Protein AF-A0A6P6TWZ9-F1 (afdb_monomer_lite)

Structure (mmCIF, N/CA/C/O backbone):
data_AF-A0A6P6TWZ9-F1
#
_entry.id   AF-A0A6P6TWZ9-F1
#
loop_
_atom_site.group_PDB
_atom_site.id
_atom_site.type_symbol
_atom_site.label_atom_id
_atom_site.label_alt_id
_atom_site.label_comp_id
_atom_site.label_asym_id
_atom_site.label_entity_id
_atom_site.label_seq_id
_atom_site.pdbx_PDB_ins_code
_atom_site.Cartn_x
_atom_site.Cartn_y
_atom_site.Cartn_z
_atom_site.occupancy
_atom_site.B_iso_or_equiv
_atom_site.auth_seq_id
_atom_site.auth_comp_id
_atom_site.auth_asym_id
_atom_site.auth_atom_id
_atom_site.pdbx_PDB_model_num
ATOM 1 N N . MET A 1 1 ? 13.568 -14.401 -36.098 1.00 52.53 1 MET A N 1
ATOM 2 C CA . MET A 1 1 ? 14.163 -14.054 -34.783 1.00 52.53 1 MET A CA 1
ATOM 3 C C . MET A 1 1 ? 13.787 -12.659 -34.255 1.00 52.53 1 MET A C 1
ATOM 5 O O . MET A 1 1 ? 13.302 -12.573 -33.136 1.00 52.53 1 MET A O 1
ATOM 9 N N . GLY A 1 2 ? 13.971 -11.563 -35.009 1.00 55.06 2 GLY A N 1
ATOM 10 C CA . GLY A 1 2 ? 13.908 -10.189 -34.458 1.00 55.06 2 GLY A CA 1
ATOM 11 C C . GLY A 1 2 ? 12.549 -9.689 -33.935 1.00 55.06 2 GLY A C 1
ATOM 12 O O . GLY A 1 2 ? 12.506 -8.816 -33.074 1.00 55.06 2 GLY A O 1
ATOM 13 N N . ARG A 1 3 ? 11.431 -10.252 -34.406 1.00 59.88 3 ARG A N 1
ATOM 14 C CA . ARG A 1 3 ? 10.079 -9.831 -33.996 1.00 59.88 3 ARG A CA 1
ATOM 15 C C . ARG A 1 3 ? 9.700 -10.328 -32.594 1.00 59.88 3 ARG A C 1
ATOM 17 O O . ARG A 1 3 ? 9.032 -9.607 -31.870 1.00 59.88 3 ARG A O 1
ATOM 24 N N . SER A 1 4 ? 10.204 -11.497 -32.185 1.00 58.69 4 SER A N 1
ATOM 25 C CA . SER A 1 4 ? 9.992 -12.028 -30.829 1.00 58.69 4 SER A CA 1
ATOM 26 C C . SER A 1 4 ? 10.800 -11.244 -29.790 1.00 58.69 4 SER A C 1
ATOM 28 O O . SER A 1 4 ? 10.265 -10.835 -28.770 1.00 58.69 4 SER A O 1
ATOM 30 N N . ILE A 1 5 ? 12.059 -10.915 -30.099 1.00 67.88 5 ILE A N 1
ATOM 31 C CA . ILE A 1 5 ? 12.943 -10.139 -29.209 1.00 67.88 5 ILE A CA 1
ATOM 32 C C . ILE A 1 5 ? 12.357 -8.747 -28.917 1.00 67.88 5 ILE A C 1
ATOM 34 O O . ILE A 1 5 ? 12.409 -8.280 -27.784 1.00 67.88 5 ILE A O 1
ATOM 38 N N . ARG A 1 6 ? 11.729 -8.110 -29.917 1.00 69.00 6 ARG A N 1
ATOM 39 C CA . ARG A 1 6 ? 11.036 -6.823 -29.742 1.00 69.00 6 ARG A CA 1
ATOM 40 C C . ARG A 1 6 ? 9.810 -6.926 -28.832 1.00 69.00 6 ARG A C 1
ATOM 42 O O . ARG A 1 6 ? 9.597 -6.039 -28.015 1.00 69.00 6 ARG A O 1
ATOM 49 N N . VAL A 1 7 ? 9.031 -8.003 -28.944 1.00 75.88 7 VAL A N 1
ATOM 50 C CA . VAL A 1 7 ? 7.858 -8.239 -28.083 1.00 75.88 7 VAL A CA 1
ATOM 51 C C . VAL A 1 7 ? 8.290 -8.514 -26.644 1.00 75.88 7 VAL A C 1
ATOM 53 O O . VAL A 1 7 ? 7.744 -7.919 -25.724 1.00 75.88 7 VAL A O 1
ATOM 56 N N . TRP A 1 8 ? 9.319 -9.335 -26.440 1.00 78.00 8 TRP A N 1
ATOM 57 C CA . TRP A 1 8 ? 9.887 -9.585 -25.114 1.00 78.00 8 TRP A CA 1
ATOM 58 C C . TRP A 1 8 ? 10.480 -8.320 -24.487 1.00 78.00 8 TRP A C 1
ATOM 60 O O . TRP A 1 8 ? 10.241 -8.051 -23.313 1.00 78.00 8 TRP A O 1
ATOM 70 N N . GLY A 1 9 ? 11.176 -7.501 -25.281 1.00 83.56 9 GLY A N 1
ATOM 71 C CA . GLY A 1 9 ? 11.678 -6.200 -24.843 1.00 83.56 9 GLY A CA 1
ATOM 72 C C . GLY A 1 9 ? 10.558 -5.277 -24.362 1.00 83.56 9 GLY A C 1
ATOM 73 O O . GLY A 1 9 ? 10.679 -4.705 -23.280 1.00 83.56 9 GLY A O 1
ATOM 74 N N . LEU A 1 10 ? 9.451 -5.200 -25.112 1.00 81.25 10 LEU A N 1
ATOM 75 C CA . LEU A 1 10 ? 8.257 -4.430 -24.741 1.00 81.25 10 LEU A CA 1
ATOM 76 C C . LEU A 1 10 ? 7.589 -4.963 -23.470 1.00 81.25 10 LEU A C 1
ATOM 78 O O . LEU A 1 10 ? 7.238 -4.180 -22.597 1.00 81.25 10 LEU A O 1
ATOM 82 N N . MET A 1 11 ? 7.461 -6.282 -23.320 1.00 77.94 11 MET A N 1
ATOM 83 C CA . MET A 1 11 ? 6.875 -6.882 -22.115 1.00 77.94 11 MET A CA 1
ATOM 84 C C . MET A 1 11 ? 7.715 -6.591 -20.868 1.00 77.94 11 MET A C 1
ATOM 86 O O . MET A 1 11 ? 7.163 -6.261 -19.822 1.00 77.94 11 MET A O 1
ATOM 90 N N . ILE A 1 12 ? 9.044 -6.643 -20.986 1.00 83.19 12 ILE A N 1
ATOM 91 C CA . ILE A 1 12 ? 9.957 -6.300 -19.890 1.00 83.19 12 ILE A CA 1
ATOM 92 C C . ILE A 1 12 ? 9.865 -4.805 -19.561 1.00 83.19 12 ILE A C 1
ATOM 94 O O . ILE A 1 12 ? 9.801 -4.452 -18.387 1.00 83.19 12 ILE A O 1
ATOM 98 N N . THR A 1 13 ? 9.793 -3.919 -20.560 1.00 80.88 13 THR A N 1
ATOM 99 C CA . THR A 1 13 ? 9.640 -2.474 -20.302 1.00 80.88 13 THR A CA 1
ATOM 100 C C . THR A 1 13 ? 8.294 -2.144 -19.668 1.00 80.88 13 THR A C 1
ATOM 102 O O . THR A 1 13 ? 8.257 -1.369 -18.716 1.00 80.88 13 THR A O 1
ATOM 105 N N . VAL A 1 14 ? 7.204 -2.770 -20.120 1.00 79.75 14 VAL A N 1
ATOM 106 C CA . VAL A 1 14 ? 5.878 -2.624 -19.505 1.00 79.75 14 VAL A CA 1
ATOM 107 C C . VAL A 1 14 ? 5.905 -3.123 -18.058 1.00 79.75 14 VAL A C 1
ATOM 109 O O . VAL A 1 14 ? 5.475 -2.399 -17.165 1.00 79.75 14 VAL A O 1
ATOM 112 N N . TYR A 1 15 ? 6.497 -4.289 -17.792 1.00 76.44 15 TYR A N 1
ATOM 113 C CA . TYR A 1 15 ? 6.616 -4.837 -16.438 1.00 76.44 15 TYR A CA 1
ATOM 114 C C . TYR A 1 15 ? 7.440 -3.938 -15.503 1.00 76.44 15 TYR A C 1
ATOM 116 O O . TYR A 1 15 ? 7.004 -3.621 -14.396 1.00 76.44 15 TYR A O 1
ATOM 124 N N . VAL A 1 16 ? 8.599 -3.456 -15.961 1.00 75.69 16 VAL A N 1
ATOM 125 C CA . VAL A 1 16 ? 9.450 -2.532 -15.193 1.00 75.69 16 VAL A CA 1
ATOM 126 C C . VAL A 1 16 ? 8.742 -1.191 -14.971 1.00 75.69 16 VAL A C 1
ATOM 128 O O . VAL A 1 16 ? 8.789 -0.654 -13.867 1.00 75.69 16 VAL A O 1
ATOM 131 N N . SER A 1 17 ? 8.006 -0.679 -15.962 1.00 64.81 17 SER A N 1
ATOM 132 C CA . SER A 1 17 ? 7.215 0.550 -15.813 1.00 64.81 17 SER A CA 1
ATOM 133 C C . SER A 1 17 ? 6.048 0.392 -14.832 1.00 64.81 17 SER A C 1
ATOM 135 O O . SER A 1 17 ? 5.806 1.295 -14.034 1.00 64.81 17 SER A O 1
ATOM 137 N N . MET A 1 18 ? 5.387 -0.772 -14.800 1.00 61.28 18 MET A N 1
ATOM 138 C CA . MET A 1 18 ? 4.361 -1.082 -13.801 1.00 61.28 18 MET A CA 1
ATOM 139 C C . MET A 1 18 ? 4.950 -1.163 -12.394 1.00 61.28 18 MET A C 1
ATOM 141 O O . MET A 1 18 ? 4.300 -0.706 -11.466 1.00 61.28 18 MET A O 1
ATOM 145 N N . MET A 1 19 ? 6.162 -1.701 -12.221 1.00 55.53 19 MET A N 1
ATOM 146 C CA . MET A 1 19 ? 6.861 -1.751 -10.925 1.00 55.53 19 MET A CA 1
ATOM 147 C C . MET A 1 19 ? 7.330 -0.367 -10.448 1.00 55.53 19 MET A C 1
ATOM 149 O O . MET A 1 19 ? 7.266 -0.057 -9.258 1.00 55.53 19 MET A O 1
ATOM 153 N N . LEU A 1 20 ? 7.748 0.504 -11.368 1.00 53.31 20 LEU A N 1
ATOM 154 C CA . LEU A 1 20 ? 8.132 1.885 -11.057 1.00 53.31 20 LEU A CA 1
ATOM 155 C C . LEU A 1 20 ? 6.913 2.767 -10.747 1.00 53.31 20 LEU A C 1
ATOM 157 O O . LEU A 1 20 ? 6.985 3.614 -9.860 1.00 53.31 20 LEU A O 1
ATOM 161 N N . ALA A 1 21 ? 5.769 2.522 -11.393 1.00 50.16 21 ALA A N 1
ATOM 162 C CA . ALA A 1 21 ? 4.515 3.220 -11.102 1.00 50.16 21 ALA A CA 1
ATO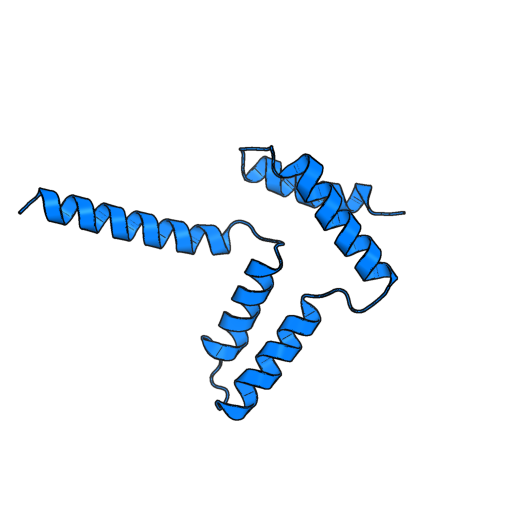M 163 C C . ALA A 1 21 ? 3.992 2.959 -9.675 1.00 50.16 21 ALA A C 1
ATOM 165 O O . ALA A 1 21 ? 3.332 3.825 -9.104 1.00 50.16 21 ALA A O 1
ATOM 166 N N . GLN A 1 22 ? 4.332 1.817 -9.062 1.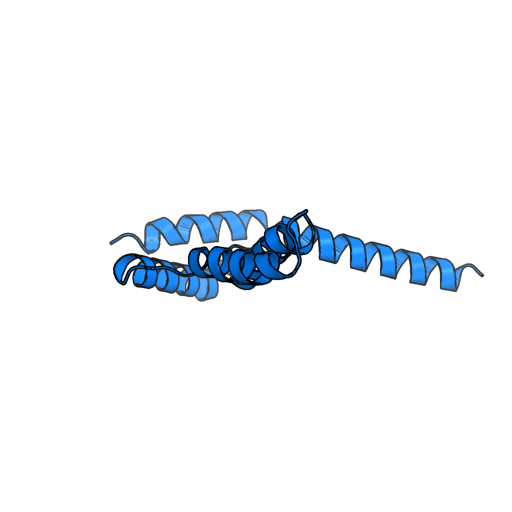00 47.00 22 GLN A N 1
ATOM 167 C CA . GLN A 1 22 ? 3.979 1.519 -7.660 1.00 47.00 22 GLN A CA 1
ATOM 168 C C . GLN A 1 22 ? 4.821 2.323 -6.661 1.00 47.00 22 GLN A C 1
ATOM 170 O O . GLN A 1 22 ? 4.392 2.526 -5.530 1.00 47.00 22 GLN A O 1
ATOM 175 N N . ASN A 1 23 ? 6.002 2.792 -7.079 1.00 44.06 23 ASN A N 1
ATOM 176 C CA . ASN A 1 23 ? 6.893 3.610 -6.255 1.00 44.06 23 ASN A CA 1
ATOM 177 C C . ASN A 1 23 ? 6.659 5.118 -6.432 1.00 44.06 23 ASN A C 1
ATOM 179 O O . ASN A 1 23 ? 7.144 5.896 -5.619 1.00 44.06 23 ASN A O 1
ATOM 183 N N . ALA A 1 24 ? 5.945 5.538 -7.484 1.00 42.94 24 ALA A N 1
ATOM 184 C CA . ALA A 1 24 ? 5.857 6.949 -7.854 1.00 42.94 24 ALA A CA 1
ATOM 185 C C . ALA A 1 24 ? 4.560 7.648 -7.426 1.00 42.94 24 ALA A C 1
ATOM 187 O O . ALA A 1 24 ? 4.581 8.857 -7.252 1.00 42.94 24 ALA A O 1
ATOM 188 N N . THR A 1 25 ? 3.436 6.953 -7.223 1.00 52.03 25 THR A N 1
ATOM 189 C CA . THR A 1 25 ? 2.198 7.628 -6.791 1.00 52.03 25 THR A CA 1
ATOM 190 C C . THR A 1 25 ? 1.239 6.667 -6.100 1.00 52.03 25 THR A C 1
ATOM 192 O O . THR A 1 25 ? 0.643 5.811 -6.755 1.00 52.03 25 THR A O 1
ATOM 195 N N . GLY A 1 26 ? 1.007 6.850 -4.800 1.00 40.62 26 GLY A N 1
ATOM 196 C CA . GLY A 1 26 ? -0.088 6.160 -4.130 1.00 40.62 26 GLY A CA 1
ATOM 197 C C . GLY A 1 26 ? -0.186 6.417 -2.634 1.00 40.62 26 GLY A C 1
ATOM 198 O O . GLY A 1 26 ? 0.141 5.547 -1.845 1.00 40.62 26 GLY A O 1
ATOM 199 N N . GLN A 1 27 ? -0.804 7.525 -2.228 1.00 44.31 27 GLN A N 1
ATOM 200 C CA . GLN A 1 27 ? -1.606 7.544 -0.994 1.00 44.31 27 GLN A CA 1
ATOM 201 C C . GLN A 1 27 ? -2.928 6.773 -1.211 1.00 44.31 27 GLN A C 1
ATOM 203 O O . GLN A 1 27 ? -4.017 7.257 -0.925 1.00 44.31 27 GLN A O 1
ATOM 208 N N . SER A 1 28 ? -2.847 5.585 -1.810 1.00 54.97 28 SER A N 1
ATOM 209 C CA . SER A 1 28 ? -3.972 4.684 -2.037 1.00 54.97 28 SER A CA 1
ATOM 210 C C . SER A 1 28 ? -3.843 3.528 -1.060 1.00 54.97 28 SER A C 1
ATOM 212 O O . SER A 1 28 ? -2.745 3.018 -0.835 1.00 54.97 28 SER A O 1
ATOM 214 N N . THR A 1 29 ? -4.967 3.073 -0.515 1.00 56.94 29 THR A N 1
ATOM 215 C CA . THR A 1 29 ? -5.073 1.874 0.330 1.00 56.94 29 THR A CA 1
ATOM 216 C C . THR A 1 29 ? -4.342 0.675 -0.281 1.00 56.94 29 THR A C 1
ATOM 218 O O . THR A 1 29 ? -3.793 -0.145 0.447 1.00 56.94 29 THR A O 1
ATOM 221 N N . TYR A 1 30 ? -4.259 0.623 -1.615 1.00 56.09 30 TYR A N 1
ATOM 222 C CA . TYR A 1 30 ? -3.541 -0.399 -2.373 1.00 56.09 30 TYR A CA 1
ATOM 223 C C . TYR A 1 30 ? -2.014 -0.322 -2.229 1.00 56.09 30 TYR A C 1
ATOM 225 O O . TYR A 1 30 ? -1.354 -1.346 -2.078 1.00 56.09 30 TYR A O 1
ATOM 233 N N . ALA A 1 31 ? -1.445 0.885 -2.224 1.00 65.19 31 ALA A N 1
ATOM 234 C CA . ALA A 1 31 ? -0.020 1.090 -1.977 1.00 65.19 31 ALA A CA 1
ATOM 235 C C . ALA A 1 31 ? 0.330 0.836 -0.504 1.00 65.19 31 ALA A C 1
ATOM 237 O O . ALA A 1 31 ? 1.401 0.311 -0.214 1.00 65.19 31 ALA A O 1
ATOM 238 N N . CYS A 1 32 ? -0.596 1.115 0.420 1.00 76.19 32 CYS A N 1
ATOM 239 C CA . CYS A 1 32 ? -0.419 0.767 1.829 1.00 76.19 32 CYS A CA 1
ATOM 240 C C . CYS A 1 32 ? -0.441 -0.756 2.048 1.00 76.19 32 CYS A C 1
ATOM 242 O O . CYS A 1 32 ? 0.453 -1.308 2.686 1.00 76.19 32 CYS A O 1
ATOM 244 N N . TRP A 1 33 ? -1.388 -1.456 1.410 1.00 76.06 33 TRP A N 1
ATOM 245 C CA . TRP A 1 33 ? -1.417 -2.922 1.341 1.00 76.06 33 TRP A CA 1
ATOM 246 C C . TRP A 1 33 ? -0.112 -3.496 0.774 1.00 76.06 33 TRP A C 1
ATOM 248 O O . TRP A 1 33 ? 0.491 -4.379 1.388 1.00 76.06 33 TRP A O 1
ATOM 258 N N . GLY A 1 34 ? 0.338 -2.980 -0.374 1.00 76.31 34 GLY A N 1
ATOM 259 C CA . GLY A 1 34 ? 1.575 -3.406 -1.032 1.00 76.31 34 GLY A CA 1
ATOM 260 C C . GLY A 1 34 ? 2.826 -3.132 -0.193 1.00 76.31 34 GLY A C 1
ATOM 261 O O . GLY A 1 34 ? 3.697 -3.993 -0.085 1.00 76.31 34 GLY A O 1
ATOM 262 N N . GLY A 1 35 ? 2.889 -1.978 0.474 1.00 80.62 35 GLY A N 1
ATOM 263 C CA . GLY A 1 35 ? 3.965 -1.621 1.397 1.00 80.62 35 GLY A CA 1
ATOM 264 C C . GLY A 1 35 ? 4.035 -2.567 2.595 1.00 80.62 35 GLY A C 1
ATOM 265 O O . GLY A 1 35 ? 5.090 -3.142 2.863 1.00 80.62 35 GLY A O 1
ATOM 266 N N . CYS A 1 36 ? 2.906 -2.812 3.264 1.00 83.19 36 CYS A N 1
ATOM 267 C CA . CYS A 1 36 ? 2.840 -3.747 4.388 1.00 83.19 36 CYS A CA 1
ATOM 268 C C . CYS A 1 36 ? 3.173 -5.183 3.983 1.00 83.19 36 CYS A C 1
ATOM 270 O O . CYS A 1 36 ? 3.832 -5.905 4.733 1.00 83.19 36 CYS A O 1
ATOM 272 N N . TYR A 1 37 ? 2.773 -5.594 2.780 1.00 81.38 37 TYR A N 1
ATOM 273 C CA . TYR A 1 37 ? 3.148 -6.892 2.235 1.00 81.38 37 TYR A CA 1
ATOM 274 C C . TYR A 1 37 ? 4.662 -6.989 2.015 1.00 81.38 37 TYR A C 1
ATOM 276 O O . TYR A 1 37 ? 5.298 -7.940 2.471 1.00 81.38 37 TYR A O 1
ATOM 284 N N . ASN A 1 38 ? 5.269 -5.977 1.393 1.00 81.81 38 ASN A N 1
ATOM 285 C CA . ASN A 1 38 ? 6.710 -5.949 1.161 1.00 81.81 38 ASN A CA 1
ATOM 286 C C . ASN A 1 38 ? 7.493 -5.990 2.475 1.00 81.81 38 ASN A C 1
ATOM 288 O O . ASN A 1 38 ? 8.422 -6.784 2.602 1.00 81.81 38 ASN A O 1
ATOM 292 N N . VAL A 1 39 ? 7.093 -5.194 3.469 1.00 81.81 39 VAL A N 1
ATOM 293 C CA . VAL A 1 39 ? 7.760 -5.138 4.776 1.00 81.81 39 VAL A CA 1
ATOM 294 C C . VAL A 1 39 ? 7.626 -6.459 5.531 1.00 81.81 39 VAL A C 1
ATOM 296 O O . VAL A 1 39 ? 8.624 -6.972 6.029 1.00 81.81 39 VAL A O 1
ATOM 299 N N . CYS A 1 40 ? 6.422 -7.033 5.610 1.00 80.88 40 CYS A N 1
ATOM 300 C CA . CYS A 1 40 ? 6.163 -8.186 6.474 1.00 80.88 40 CYS A CA 1
ATOM 301 C C . CYS A 1 40 ? 6.400 -9.549 5.813 1.00 80.88 40 CYS A C 1
ATOM 303 O O . CYS A 1 40 ? 6.634 -10.518 6.536 1.00 80.88 40 CYS A O 1
ATOM 305 N N . PHE A 1 41 ? 6.388 -9.642 4.479 1.00 80.56 41 PHE A N 1
ATOM 306 C CA . PHE A 1 41 ? 6.600 -10.901 3.756 1.00 80.56 41 PHE A CA 1
ATOM 307 C C . PHE A 1 41 ? 7.883 -10.940 2.922 1.00 80.56 41 PHE A C 1
ATOM 309 O O . PHE A 1 41 ? 8.590 -11.944 3.001 1.00 80.56 41 PHE A O 1
ATOM 316 N N . LEU A 1 42 ? 8.199 -9.899 2.141 1.00 79.81 42 LEU A N 1
ATOM 317 C CA . LEU A 1 42 ? 9.350 -9.934 1.220 1.00 79.81 42 LEU A CA 1
ATOM 318 C C . LEU A 1 42 ? 10.673 -9.561 1.894 1.00 79.81 42 LEU A C 1
ATOM 320 O O . LEU A 1 42 ? 11.680 -10.231 1.695 1.00 79.81 42 LEU A O 1
ATOM 324 N N . LEU A 1 43 ? 10.666 -8.499 2.696 1.00 79.94 43 LEU A N 1
ATOM 325 C CA . LEU A 1 43 ? 11.850 -7.952 3.369 1.00 79.94 43 LEU A CA 1
ATOM 326 C C . LEU A 1 43 ? 12.053 -8.548 4.769 1.00 79.94 43 LEU A C 1
ATOM 328 O O . LEU A 1 43 ? 13.078 -8.329 5.409 1.00 79.94 43 LEU A O 1
ATOM 332 N N . SER A 1 44 ? 11.069 -9.3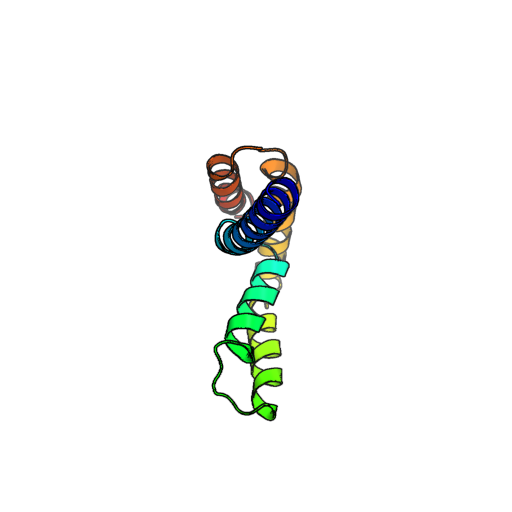02 5.254 1.00 73.00 44 SER A N 1
ATOM 333 C CA . SER A 1 44 ? 11.042 -9.843 6.605 1.00 73.00 44 SER A CA 1
ATOM 334 C C . SER A 1 44 ? 11.783 -11.174 6.704 1.00 73.00 44 SER A C 1
ATOM 336 O O . SER A 1 44 ? 11.369 -12.186 6.132 1.00 73.00 44 SER A O 1
ATOM 338 N N . SER A 1 45 ? 12.822 -11.215 7.535 1.00 77.94 45 SER A N 1
ATOM 339 C CA . SER A 1 45 ? 13.458 -12.449 8.015 1.00 77.94 45 SER A CA 1
ATOM 340 C C . SER A 1 45 ? 12.662 -13.139 9.134 1.00 77.94 45 SER A C 1
ATOM 342 O O . SER A 1 45 ? 13.132 -14.121 9.706 1.00 77.94 45 SER A O 1
ATOM 344 N N . ARG A 1 46 ? 11.450 -12.653 9.453 1.00 78.12 46 ARG A N 1
ATOM 345 C CA . ARG A 1 46 ? 10.617 -13.234 10.510 1.00 78.12 46 ARG A CA 1
ATOM 346 C C . ARG A 1 46 ? 10.110 -14.623 10.121 1.00 78.12 46 ARG A C 1
ATOM 348 O O . ARG A 1 46 ? 9.791 -14.848 8.944 1.00 78.12 46 ARG A O 1
ATOM 355 N N . PRO A 1 47 ? 9.963 -15.529 11.103 1.00 81.19 47 PRO A N 1
ATOM 356 C CA . PRO A 1 47 ? 9.335 -16.823 10.885 1.00 81.19 47 PRO A CA 1
ATOM 357 C C . PRO A 1 47 ? 7.898 -16.649 10.382 1.00 81.19 47 PRO A C 1
ATOM 359 O O . PRO A 1 47 ? 7.221 -15.673 10.703 1.00 81.19 47 PRO A O 1
ATOM 362 N N . ILE A 1 48 ? 7.417 -17.617 9.596 1.00 77.12 48 ILE A N 1
ATOM 363 C CA . ILE A 1 48 ? 6.104 -17.569 8.920 1.00 77.12 48 ILE A CA 1
ATOM 364 C C . ILE A 1 48 ? 4.961 -17.232 9.890 1.00 77.12 48 ILE A C 1
ATOM 366 O O . ILE A 1 48 ? 4.061 -16.473 9.538 1.00 77.12 48 ILE A O 1
ATOM 370 N N . VAL A 1 49 ? 5.037 -17.737 11.123 1.00 81.38 49 VAL A N 1
ATOM 371 C CA . VAL A 1 49 ? 4.029 -17.529 12.174 1.00 81.38 49 VAL A CA 1
ATOM 372 C C . VAL A 1 49 ? 3.913 -16.054 12.591 1.00 81.38 49 VAL A C 1
ATOM 374 O O . VAL A 1 49 ? 2.836 -15.599 12.956 1.00 81.38 49 VAL A O 1
ATOM 377 N N . GLU A 1 50 ? 4.989 -15.275 12.468 1.00 81.69 50 GLU A N 1
ATOM 378 C CA . GLU A 1 50 ? 5.031 -13.853 12.832 1.00 81.69 50 GLU A CA 1
ATOM 379 C C . GLU A 1 50 ? 4.784 -12.902 11.650 1.00 81.69 50 GLU A C 1
ATOM 381 O O . GLU A 1 50 ? 4.542 -11.707 11.845 1.00 81.69 50 GLU A O 1
ATOM 386 N N . ARG A 1 51 ? 4.814 -13.405 10.410 1.00 82.31 51 ARG A N 1
ATOM 387 C CA . ARG A 1 51 ? 4.579 -12.580 9.212 1.00 82.31 51 ARG A CA 1
ATOM 388 C C . ARG A 1 51 ? 3.130 -12.120 9.107 1.00 82.31 51 ARG A C 1
ATOM 390 O O . ARG A 1 51 ? 2.881 -10.955 8.814 1.00 82.31 51 ARG A O 1
ATOM 397 N N . TYR A 1 52 ? 2.188 -13.008 9.414 1.00 81.75 52 TYR A N 1
ATOM 398 C CA . TYR A 1 52 ? 0.761 -12.684 9.445 1.00 81.75 52 TYR A CA 1
ATOM 399 C C . TYR A 1 52 ? 0.414 -11.582 10.459 1.00 81.75 52 TYR A C 1
ATOM 401 O O . TYR A 1 52 ? -0.174 -10.583 10.046 1.00 81.75 52 TYR A O 1
ATOM 409 N N . PRO A 1 53 ? 0.798 -11.671 11.749 1.00 85.75 53 PRO A N 1
ATOM 410 C CA . PRO A 1 53 ? 0.516 -10.597 12.699 1.00 85.75 53 PRO A CA 1
ATOM 411 C C . PRO A 1 53 ? 1.248 -9.291 12.359 1.00 85.75 53 PRO A C 1
ATOM 413 O O . PRO A 1 53 ? 0.664 -8.224 12.522 1.00 85.75 53 PRO A O 1
ATOM 416 N N . CYS A 1 54 ? 2.472 -9.344 11.814 1.00 82.44 54 CYS A N 1
ATOM 417 C CA . CYS A 1 54 ? 3.148 -8.152 11.281 1.00 82.44 54 CYS A CA 1
ATOM 418 C C . CYS A 1 54 ? 2.296 -7.468 10.207 1.00 82.44 54 CYS A C 1
ATOM 420 O O . CYS A 1 54 ? 2.082 -6.257 10.247 1.00 82.44 54 CYS A O 1
ATOM 422 N N . TYR A 1 55 ? 1.789 -8.256 9.263 1.00 82.12 55 TYR A N 1
ATOM 423 C CA . TYR A 1 55 ? 1.038 -7.758 8.125 1.00 82.12 55 TYR A CA 1
ATOM 424 C C . TYR A 1 55 ? -0.275 -7.092 8.538 1.00 82.12 55 TYR A C 1
ATOM 426 O O . TYR A 1 55 ? -0.542 -5.962 8.132 1.00 82.12 55 TYR A O 1
ATOM 434 N N . PHE A 1 56 ? -1.057 -7.752 9.397 1.00 81.19 56 PHE A N 1
ATOM 435 C CA . PHE A 1 56 ? -2.308 -7.193 9.910 1.00 81.19 56 PHE A CA 1
ATOM 436 C C . PHE A 1 56 ? -2.086 -5.950 10.771 1.00 81.19 56 PHE A C 1
ATOM 438 O O . PHE A 1 56 ? -2.857 -5.001 10.666 1.00 81.19 56 PHE A O 1
ATOM 445 N N . ASN A 1 57 ? -1.026 -5.919 11.581 1.00 82.31 57 ASN A N 1
ATOM 446 C CA . ASN A 1 57 ? -0.714 -4.745 12.391 1.00 82.31 57 ASN A CA 1
ATOM 447 C C . ASN A 1 57 ? -0.296 -3.552 11.516 1.00 82.31 57 ASN A C 1
ATOM 449 O O . ASN A 1 57 ? -0.801 -2.448 11.684 1.00 82.31 57 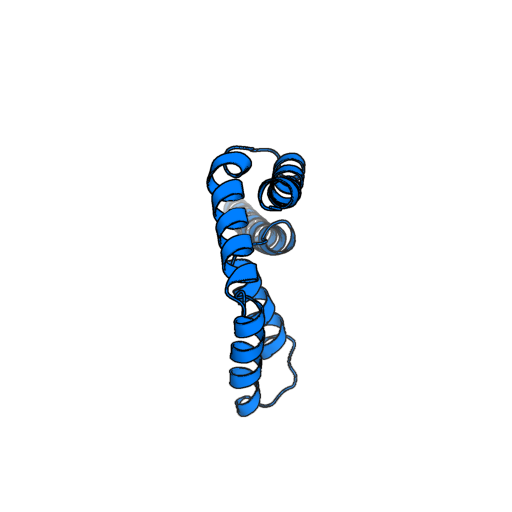ASN A O 1
ATOM 453 N N . CYS A 1 58 ? 0.551 -3.790 10.512 1.00 80.12 58 CYS A N 1
ATOM 454 C CA . CYS A 1 58 ? 0.934 -2.763 9.544 1.00 80.12 58 CYS A CA 1
ATOM 455 C C . CYS A 1 58 ? -0.288 -2.220 8.785 1.00 80.12 58 CYS A C 1
ATOM 457 O O . CYS A 1 58 ? -0.448 -1.012 8.624 1.00 80.12 58 CYS A O 1
ATOM 459 N N . LEU A 1 59 ? -1.197 -3.108 8.381 1.00 80.12 59 LEU A N 1
ATOM 460 C CA . LEU A 1 59 ? -2.453 -2.728 7.745 1.00 80.12 59 LEU A CA 1
ATOM 461 C C . LEU A 1 59 ? -3.370 -1.917 8.651 1.00 80.12 59 LEU A C 1
ATOM 463 O O . LEU A 1 59 ? -4.001 -0.978 8.184 1.00 80.12 59 LEU A O 1
ATOM 467 N N . ALA A 1 60 ? -3.449 -2.249 9.935 1.00 74.69 60 ALA A N 1
ATOM 468 C CA . ALA A 1 60 ? -4.242 -1.483 10.888 1.00 74.69 60 ALA A CA 1
ATOM 469 C C . ALA A 1 60 ? -3.713 -0.050 11.065 1.00 74.69 60 ALA A C 1
ATOM 471 O O . ALA A 1 60 ? -4.484 0.837 11.418 1.00 74.69 60 ALA A O 1
ATOM 472 N N . SER A 1 61 ? -2.428 0.193 10.791 1.00 70.06 61 SER A N 1
ATOM 473 C CA . SER A 1 61 ? -1.844 1.539 10.726 1.00 70.06 61 SER A CA 1
ATOM 474 C C . SER A 1 61 ? -2.130 2.267 9.405 1.00 70.06 61 SER A C 1
ATOM 476 O O . SER A 1 61 ? -1.960 3.479 9.333 1.00 70.06 61 SER A O 1
ATOM 478 N N . CYS A 1 62 ? -2.577 1.555 8.364 1.00 70.81 62 CYS A N 1
ATOM 479 C CA . CYS A 1 62 ? -3.007 2.143 7.090 1.00 70.81 62 CYS A CA 1
ATOM 480 C C . CYS A 1 62 ? -4.420 2.728 7.137 1.00 70.81 62 CYS A C 1
ATOM 482 O O . CYS A 1 62 ? -4.807 3.460 6.224 1.00 70.81 62 CYS A O 1
ATOM 484 N N . PHE A 1 63 ? -5.204 2.365 8.152 1.00 68.38 63 PHE A N 1
ATOM 485 C CA . PHE A 1 63 ? -6.554 2.867 8.340 1.00 68.38 63 PHE A CA 1
ATOM 486 C C . PHE A 1 63 ? -6.588 3.841 9.517 1.00 68.38 63 PHE A C 1
ATOM 488 O O . PHE A 1 63 ? -5.926 3.608 10.528 1.00 68.38 63 PHE A O 1
ATOM 495 N N . PRO A 1 64 ? -7.360 4.929 9.404 1.00 63.38 64 PRO A N 1
ATOM 496 C CA . PRO A 1 64 ? -7.511 5.884 10.490 1.00 63.38 64 PRO A CA 1
ATOM 497 C C . PRO A 1 64 ? -8.109 5.193 11.722 1.00 63.38 64 PRO A C 1
ATOM 499 O O . PRO A 1 64 ? -9.150 4.540 11.629 1.00 63.38 64 PRO A O 1
ATOM 502 N N . GLN A 1 65 ? -7.446 5.333 12.871 1.00 65.00 65 GLN A N 1
ATOM 503 C CA . GLN A 1 65 ? -7.811 4.629 14.108 1.00 65.00 65 GLN A CA 1
ATOM 504 C C . GLN A 1 65 ? -8.760 5.434 15.003 1.00 65.00 65 GLN A C 1
ATOM 506 O O . GLN A 1 65 ? -9.307 4.899 15.967 1.00 65.00 65 GLN A O 1
ATOM 511 N N . SER A 1 66 ? -8.985 6.710 14.685 1.00 63.00 66 SER A N 1
ATOM 512 C CA . SER A 1 66 ? -9.881 7.596 15.423 1.00 63.00 66 SER A CA 1
ATOM 513 C C . SER A 1 66 ? -10.988 8.167 14.537 1.00 63.00 66 SER A C 1
ATOM 515 O O . SER A 1 66 ? -10.824 8.312 13.327 1.00 63.00 66 SER A O 1
ATOM 517 N N . ALA A 1 67 ? -12.125 8.528 15.144 1.00 61.38 67 ALA A N 1
ATOM 518 C CA . ALA A 1 67 ? -13.257 9.120 14.428 1.00 61.38 67 ALA A CA 1
ATOM 519 C C . ALA A 1 67 ? -12.853 10.409 13.684 1.00 61.38 67 ALA A C 1
ATOM 521 O O . ALA A 1 67 ? -13.189 10.582 12.514 1.00 61.38 67 ALA A O 1
ATOM 522 N N . LEU A 1 68 ? -12.048 11.257 14.329 1.00 63.44 68 LEU A N 1
ATOM 523 C CA . LEU A 1 68 ? -11.539 12.500 13.751 1.00 63.44 68 LEU A CA 1
ATOM 524 C C . LEU A 1 68 ? -10.583 12.238 12.577 1.00 63.44 68 LEU A C 1
ATOM 526 O O . LEU A 1 68 ? -10.751 12.814 11.503 1.00 63.44 68 LEU A O 1
ATOM 530 N N . GLU A 1 69 ? -9.625 11.320 12.738 1.00 63.12 69 GLU A N 1
ATOM 531 C CA . GLU A 1 69 ? -8.732 10.931 11.640 1.00 63.12 69 GLU A CA 1
ATOM 532 C C . GLU A 1 69 ? -9.490 10.256 10.508 1.00 63.12 69 GLU A C 1
ATOM 534 O O . GLU A 1 69 ? -9.141 10.440 9.347 1.00 63.12 69 GLU A O 1
ATOM 539 N N . SER A 1 70 ? -10.543 9.499 10.814 1.00 64.44 70 SER A N 1
ATOM 540 C CA . SER A 1 70 ? -11.348 8.853 9.786 1.00 64.44 70 SER A CA 1
ATOM 541 C C . SER A 1 70 ? -12.140 9.875 8.982 1.00 64.44 70 SER A C 1
ATOM 543 O O . SER A 1 70 ? -12.180 9.781 7.759 1.00 64.44 70 SER A O 1
ATOM 545 N N . GLN A 1 71 ? -12.652 10.924 9.621 1.00 68.12 71 GLN A N 1
ATOM 546 C CA . GLN A 1 71 ? -13.315 12.030 8.939 1.00 68.12 71 GLN A CA 1
ATOM 547 C C . GLN A 1 71 ? -12.348 12.812 8.032 1.00 68.12 71 GLN A C 1
ATOM 549 O O . GLN A 1 71 ? -12.674 13.075 6.873 1.00 68.12 71 GLN A O 1
ATOM 554 N N . LEU A 1 72 ? -11.131 13.095 8.507 1.00 71.94 72 LEU A N 1
ATOM 555 C CA . LEU A 1 72 ? -10.054 13.698 7.710 1.00 71.94 72 LEU A CA 1
ATOM 556 C C . LEU A 1 72 ? -9.614 12.798 6.549 1.00 71.94 72 LEU A C 1
ATOM 558 O O . LEU A 1 72 ? -9.470 13.273 5.423 1.00 71.94 72 LEU A O 1
ATOM 562 N N . TYR A 1 73 ? -9.453 11.499 6.794 1.00 71.81 73 TYR A N 1
ATOM 563 C CA . TYR A 1 73 ? -9.082 10.510 5.784 1.00 71.81 73 TYR A CA 1
ATOM 564 C C . TYR A 1 73 ? -10.132 10.424 4.675 1.00 71.81 73 TYR A C 1
ATOM 566 O O . TYR A 1 73 ? -9.802 10.564 3.497 1.00 71.81 73 TYR A O 1
ATOM 574 N N . TYR A 1 74 ? -11.410 10.260 5.027 1.00 77.25 74 TYR A N 1
ATOM 575 C CA . TYR A 1 74 ? -12.486 10.200 4.039 1.00 77.25 74 TYR A CA 1
ATOM 576 C C . TYR A 1 74 ? -12.676 11.534 3.311 1.00 77.25 74 TYR A C 1
ATOM 578 O O . TYR A 1 74 ? -12.957 11.529 2.112 1.00 77.25 74 TYR A O 1
ATOM 586 N N . CYS A 1 75 ? -12.444 12.668 3.979 1.00 78.81 75 CYS A N 1
ATOM 587 C CA . CYS A 1 75 ? -12.411 13.971 3.319 1.00 78.81 75 CYS A CA 1
ATOM 588 C C . CYS A 1 75 ? -11.284 14.047 2.276 1.00 78.81 75 CYS A C 1
ATOM 590 O O . CYS A 1 75 ? -11.530 14.422 1.128 1.00 78.81 75 CYS A O 1
ATOM 592 N N . HIS A 1 76 ? -10.067 13.624 2.629 1.00 78.75 76 HIS A N 1
ATOM 593 C CA . HIS A 1 76 ? -8.928 13.592 1.711 1.00 78.75 76 HIS A CA 1
ATOM 594 C C . HIS A 1 76 ? -9.188 12.696 0.502 1.00 78.75 76 HIS A C 1
ATOM 596 O O . HIS A 1 76 ? -8.937 13.097 -0.638 1.00 78.75 76 HIS A O 1
ATOM 602 N N . VAL A 1 77 ? -9.716 11.492 0.732 1.00 80.12 77 VAL A N 1
ATOM 603 C CA . VAL A 1 77 ? -10.061 10.538 -0.329 1.00 80.12 77 VAL A CA 1
ATOM 604 C C . VAL A 1 77 ? -11.158 11.108 -1.235 1.00 80.12 77 VAL A C 1
ATOM 606 O O . VAL A 1 77 ? -11.044 11.035 -2.456 1.00 80.12 77 VAL A O 1
ATOM 609 N N . GLY A 1 78 ? -12.183 11.751 -0.672 1.00 81.44 78 GLY A N 1
ATOM 610 C CA . GLY A 1 78 ? -13.237 12.405 -1.451 1.00 81.44 78 GLY A CA 1
ATOM 611 C C . GLY A 1 78 ? -12.717 13.571 -2.298 1.00 81.44 78 GLY A C 1
ATOM 612 O O . GLY A 1 78 ? -12.966 13.624 -3.504 1.00 81.44 78 GLY A O 1
ATOM 613 N N . CYS A 1 79 ? -11.939 14.473 -1.694 1.00 82.62 79 CYS A N 1
ATOM 614 C CA . CYS A 1 79 ? -11.347 15.628 -2.372 1.00 82.62 79 CYS A CA 1
ATOM 615 C C . CYS A 1 79 ? -10.439 15.197 -3.529 1.00 82.62 79 CYS A C 1
ATOM 617 O O . CYS A 1 79 ? -10.559 15.693 -4.653 1.00 82.62 79 CYS A O 1
ATOM 619 N N . SER A 1 80 ? -9.567 14.226 -3.269 1.00 82.50 80 SER A N 1
ATOM 620 C CA . SER A 1 80 ? -8.628 13.693 -4.251 1.00 82.50 80 SER A CA 1
ATOM 621 C C . SER A 1 80 ? -9.338 12.986 -5.410 1.00 82.50 80 SER A C 1
ATOM 623 O O . SER A 1 80 ? -8.988 13.214 -6.573 1.00 82.50 80 SER A O 1
ATOM 625 N N . ALA A 1 81 ? -10.380 12.204 -5.115 1.00 81.12 81 ALA A N 1
ATOM 626 C CA . ALA A 1 81 ? -11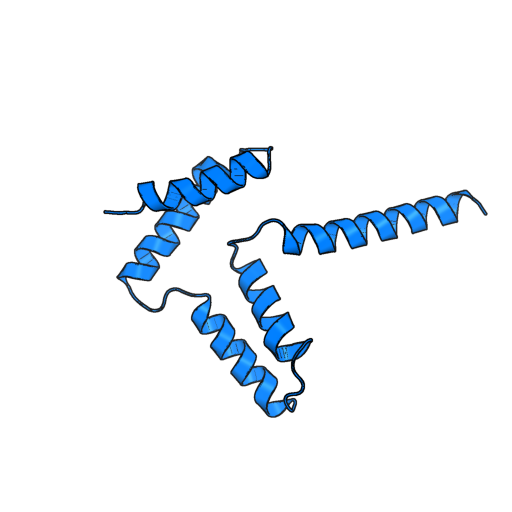.187 11.519 -6.118 1.00 81.12 81 ALA A CA 1
ATOM 627 C C . ALA A 1 81 ? -11.957 12.495 -7.021 1.00 81.12 81 ALA A C 1
ATOM 629 O O . ALA A 1 81 ? -11.988 12.317 -8.237 1.00 81.12 81 ALA A O 1
ATOM 630 N N . GLN A 1 82 ? -12.542 13.554 -6.455 1.00 81.25 82 GLN A N 1
ATOM 631 C CA . GLN A 1 82 ? -13.279 14.545 -7.243 1.00 81.25 82 GLN A CA 1
ATOM 632 C C . GLN A 1 82 ? -12.369 15.463 -8.058 1.00 81.25 82 GLN A C 1
ATOM 634 O O . GLN A 1 82 ? -12.680 15.766 -9.208 1.00 81.25 82 GLN A O 1
ATOM 639 N N . ARG A 1 83 ? -11.275 15.953 -7.465 1.00 77.88 83 ARG A N 1
ATOM 640 C CA . ARG A 1 83 ? -10.513 17.080 -8.026 1.00 77.88 83 ARG A CA 1
ATOM 641 C C . ARG A 1 83 ? -9.222 16.667 -8.712 1.00 77.88 83 ARG A C 1
ATOM 643 O O . ARG A 1 83 ? -8.851 17.268 -9.716 1.00 77.88 83 ARG A O 1
ATOM 650 N N . CYS A 1 84 ? -8.540 15.649 -8.198 1.00 81.81 84 CYS A N 1
ATOM 651 C CA . CYS A 1 84 ? -7.176 15.351 -8.624 1.00 81.81 84 CYS A CA 1
ATOM 652 C C . CYS A 1 84 ? -7.108 14.227 -9.668 1.00 81.81 84 CYS A C 1
ATOM 654 O O . CYS A 1 84 ? -6.203 14.232 -10.500 1.00 81.81 84 CYS A O 1
ATOM 656 N N . LEU A 1 85 ? -8.078 13.303 -9.709 1.00 80.31 85 LEU A N 1
ATOM 657 C CA . LEU A 1 85 ? -8.075 12.191 -10.678 1.00 80.31 85 LEU A CA 1
ATOM 658 C C . LEU A 1 85 ? -8.133 12.637 -12.148 1.00 80.31 85 LEU A C 1
ATOM 660 O O . LEU A 1 85 ? -7.645 11.924 -13.021 1.00 80.31 85 LEU A O 1
ATOM 664 N N . GLN A 1 86 ? -8.683 13.820 -12.425 1.00 83.88 86 GLN A N 1
ATOM 665 C CA . GLN A 1 86 ? -8.778 14.364 -13.785 1.00 83.88 86 GLN A CA 1
ATOM 666 C C . GLN A 1 86 ? -7.466 15.012 -14.271 1.00 83.88 86 GLN A C 1
ATOM 668 O O . GLN A 1 86 ? -7.299 15.272 -15.464 1.00 83.88 86 GLN A O 1
ATOM 673 N N . ILE A 1 87 ? -6.511 15.273 -13.370 1.00 82.44 87 ILE A N 1
ATOM 674 C CA . ILE A 1 87 ? -5.235 15.915 -13.705 1.00 82.44 87 ILE A CA 1
ATOM 675 C C . ILE A 1 87 ? -4.324 14.875 -14.345 1.00 82.44 87 ILE A C 1
ATOM 677 O O . ILE A 1 87 ? -3.976 13.902 -13.692 1.00 82.44 87 ILE A O 1
ATOM 681 N N . LYS A 1 88 ? -3.906 15.056 -15.602 1.00 79.31 88 LYS A N 1
ATOM 682 C CA . LYS A 1 88 ? -3.048 14.087 -16.318 1.00 79.31 88 LYS A CA 1
ATOM 683 C C . LYS A 1 88 ? -1.579 14.130 -15.887 1.00 79.31 88 LYS A C 1
ATOM 685 O O . LYS A 1 88 ? -0.931 13.088 -15.878 1.00 79.31 88 LYS A O 1
ATOM 690 N N . ASP A 1 89 ? -1.090 15.308 -15.515 1.00 87.31 89 ASP A N 1
ATOM 691 C CA . ASP A 1 89 ? 0.288 15.525 -15.078 1.00 87.31 89 ASP A CA 1
ATOM 692 C C . ASP A 1 89 ? 0.511 15.006 -13.649 1.00 87.31 89 ASP A C 1
ATOM 694 O O . ASP A 1 89 ? -0.242 15.344 -12.734 1.00 87.31 89 ASP A O 1
ATOM 698 N N . ALA A 1 90 ? 1.527 14.162 -13.460 1.00 71.94 90 ALA A N 1
ATOM 699 C CA . ALA A 1 90 ? 1.774 13.491 -12.186 1.00 71.94 90 ALA A CA 1
ATOM 700 C C . ALA A 1 90 ? 2.195 14.472 -11.081 1.00 71.94 90 ALA A C 1
ATOM 702 O O . ALA A 1 90 ? 1.681 14.388 -9.967 1.00 71.94 90 ALA A O 1
ATOM 703 N N . SER A 1 91 ? 3.052 15.446 -11.396 1.00 73.25 91 SER A N 1
ATOM 704 C CA . SER A 1 91 ? 3.534 16.434 -10.428 1.00 73.25 91 SER A CA 1
ATOM 705 C C . SER A 1 91 ? 2.436 17.417 -10.021 1.00 73.25 91 SER A C 1
ATOM 707 O O . SER A 1 91 ? 2.333 17.796 -8.854 1.00 73.25 91 SER A O 1
ATOM 709 N N . ALA A 1 92 ? 1.571 17.814 -10.955 1.00 78.31 92 ALA A N 1
ATOM 710 C CA . ALA A 1 92 ? 0.399 18.629 -10.644 1.00 78.31 92 ALA A CA 1
ATOM 711 C C . ALA A 1 92 ? -0.652 17.847 -9.837 1.00 78.31 92 ALA A C 1
ATOM 713 O O . ALA A 1 92 ? -1.281 18.403 -8.937 1.00 78.31 92 ALA A O 1
ATOM 714 N N . ARG A 1 93 ? -0.823 16.550 -10.120 1.00 81.44 93 ARG A N 1
ATOM 715 C CA . ARG A 1 93 ? -1.729 15.665 -9.377 1.00 81.44 93 ARG A CA 1
ATOM 716 C C . ARG A 1 93 ? -1.261 15.455 -7.937 1.00 81.44 93 ARG A C 1
ATOM 718 O O . ARG A 1 93 ? -2.076 15.514 -7.023 1.00 81.44 93 ARG A O 1
ATOM 725 N N . GLU A 1 94 ? 0.037 15.278 -7.730 1.00 75.56 94 GLU A N 1
ATOM 726 C CA . GLU A 1 94 ? 0.636 15.143 -6.400 1.00 75.56 94 GLU A CA 1
ATOM 727 C C . GLU A 1 94 ? 0.493 16.428 -5.574 1.00 75.56 94 GLU A C 1
ATOM 729 O O . GLU A 1 94 ? 0.038 16.384 -4.431 1.00 75.56 94 GLU A O 1
ATOM 734 N N . LYS A 1 95 ? 0.745 17.595 -6.183 1.00 80.44 95 LYS A N 1
ATOM 735 C CA . LYS A 1 95 ? 0.456 18.895 -5.552 1.00 80.44 95 LYS A CA 1
ATOM 736 C C . LYS A 1 95 ? -1.027 19.058 -5.199 1.00 80.44 95 LYS A C 1
ATOM 738 O O . LYS A 1 95 ? -1.343 19.594 -4.141 1.00 80.44 95 LYS A O 1
ATOM 743 N N . CYS A 1 96 ? -1.934 18.574 -6.051 1.00 81.38 96 CYS A N 1
ATOM 744 C CA . CYS A 1 96 ? -3.374 18.582 -5.785 1.00 81.38 96 CYS A CA 1
ATOM 745 C C . CYS A 1 96 ? -3.744 17.706 -4.577 1.00 81.38 96 CYS A C 1
ATOM 747 O O . CYS A 1 96 ? -4.511 18.148 -3.722 1.00 81.38 96 CYS A O 1
ATOM 749 N N . PHE A 1 97 ? -3.164 16.506 -4.457 1.00 81.38 97 PHE A N 1
ATOM 750 C CA . PHE A 1 97 ? -3.362 15.655 -3.280 1.00 81.38 97 PHE A CA 1
ATOM 751 C C . PHE A 1 97 ? -2.883 16.336 -1.992 1.00 81.38 97 PHE A C 1
ATOM 753 O O . PHE A 1 97 ? -3.596 16.295 -0.990 1.00 81.38 97 PHE A O 1
ATOM 760 N N . GLY A 1 98 ? -1.738 17.027 -2.036 1.00 76.94 98 GLY A N 1
ATOM 761 C CA . GLY A 1 98 ? -1.247 17.835 -0.915 1.00 76.94 98 GLY A CA 1
ATOM 762 C C . GLY A 1 98 ? -2.221 18.949 -0.509 1.00 76.94 98 GLY A C 1
ATOM 763 O O . GLY A 1 98 ? -2.511 19.111 0.673 1.00 76.94 98 GLY A O 1
ATOM 764 N N . GLY A 1 99 ? -2.807 19.652 -1.484 1.00 78.88 99 GLY A N 1
ATOM 765 C CA . GLY A 1 99 ? -3.786 20.720 -1.240 1.00 78.88 99 GLY A CA 1
ATOM 766 C C . GLY A 1 99 ? -5.12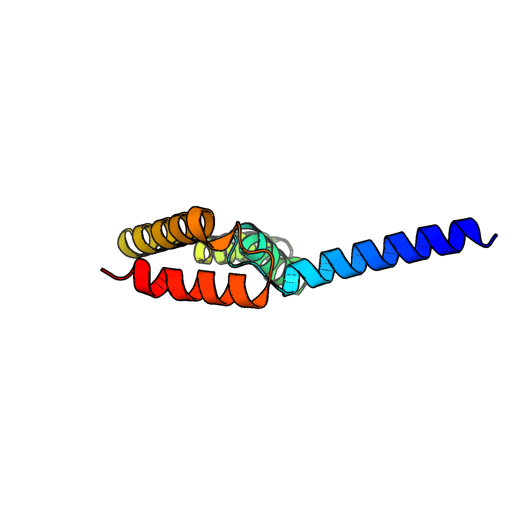7 20.246 -0.662 1.00 78.88 99 GLY A C 1
ATOM 767 O O . GLY A 1 99 ? -5.823 21.023 -0.009 1.00 78.88 99 GLY A O 1
ATOM 768 N N . CYS A 1 100 ? -5.488 18.969 -0.831 1.00 78.19 100 CYS A N 1
ATOM 769 C CA . CYS A 1 100 ? -6.669 18.405 -0.171 1.00 78.19 100 CYS A CA 1
ATOM 770 C C . CYS A 1 100 ? -6.534 18.374 1.359 1.00 78.19 100 CYS A C 1
ATOM 772 O O . CYS A 1 100 ? -7.554 18.368 2.041 1.00 78.19 100 CYS A O 1
ATOM 774 N N . GLY A 1 101 ? -5.313 18.426 1.903 1.00 71.12 101 GLY A N 1
ATOM 775 C CA . GLY A 1 101 ? -5.112 18.522 3.350 1.00 71.12 101 GLY A CA 1
ATOM 776 C C . GLY A 1 101 ? -5.490 19.862 3.934 1.00 71.12 101 GLY A C 1
ATOM 777 O O . GLY A 1 101 ? -6.047 19.908 5.025 1.00 71.12 101 GLY A O 1
ATOM 778 N N . ASP A 1 102 ? -5.290 20.942 3.189 1.00 69.50 102 ASP A N 1
ATOM 779 C CA . ASP A 1 102 ? -5.729 22.262 3.630 1.00 69.50 102 ASP A CA 1
ATOM 780 C C . ASP A 1 102 ? -7.235 22.465 3.421 1.00 69.50 102 ASP A C 1
ATOM 782 O O . ASP A 1 102 ? -7.863 23.184 4.188 1.00 69.50 102 ASP A O 1
ATOM 786 N N . ALA A 1 103 ? -7.844 21.777 2.447 1.00 68.62 103 ALA A N 1
ATOM 787 C CA . ALA A 1 103 ? -9.296 21.787 2.241 1.00 68.62 103 ALA A CA 1
ATOM 788 C C . ALA A 1 103 ? -10.072 20.954 3.280 1.00 68.62 103 ALA A C 1
ATOM 790 O O . ALA A 1 103 ? -11.255 21.203 3.501 1.00 68.62 103 ALA A O 1
ATOM 791 N N . CYS A 1 104 ? -9.420 19.956 3.880 1.00 70.31 104 CYS A N 1
ATOM 792 C CA . CYS A 1 104 ? -10.006 19.053 4.872 1.00 70.31 104 CYS A CA 1
ATOM 793 C C . CYS A 1 104 ? -9.690 19.434 6.324 1.00 70.31 104 CYS A C 1
ATOM 795 O O . CYS A 1 104 ? -10.192 18.785 7.242 1.00 70.31 104 CYS A O 1
ATOM 797 N N . LYS A 1 105 ? -8.889 20.484 6.543 1.00 64.06 105 LYS A N 1
ATOM 798 C CA . LYS A 1 105 ? -8.751 21.132 7.849 1.00 64.06 105 LYS A CA 1
ATOM 799 C C . LYS A 1 105 ? -9.999 21.976 8.118 1.00 64.06 105 LYS A C 1
ATOM 801 O O . LYS A 1 105 ? -10.188 23.015 7.492 1.00 64.06 105 LYS A O 1
ATOM 806 N N . THR A 1 106 ? -10.836 21.513 9.040 1.00 51.62 106 THR A N 1
ATOM 807 C CA . THR A 1 106 ? -11.708 22.389 9.845 1.00 51.62 106 THR A CA 1
ATOM 808 C C . THR A 1 106 ? -10.894 23.110 10.901 1.00 51.62 106 THR A C 1
ATOM 810 O O . THR A 1 106 ? -10.079 22.421 11.557 1.00 51.62 106 THR A O 1
#

Foldseek 3Di:
DVVVVVVVVVVVVVVVVVVVVLVQDDPDLVNLLVVLCCVLPVVDPDDPVVSVVSSVVSSVVSADPDPLVNQLVVQLVVQLVPPLVPDPDSVVSVVSSVVSNVVSDD

Sequence (106 aa):
MGRSIRVWGLMITVYVSMMLAQNATGQSTYACWGGCYNVCFLLSSRPIVERYPCYFNCLASCFPQSALESQLYYCHVGCSAQRCLQIKDASAREKCFGGCGDACKT

Secondary structure (DSSP, 8-state):
-HHHHHHHHHHHHHHHHHHHHHHHS--SHHHHHHHHHIIIIIS--S-HHHHHHHHHHHHHHSS--SHHHHHHHHHHHHHIIIIITT--SHHHHHHHHHHHHHHS--

Radius of gyration: 18.46 Å; chains: 1; bounding box: 28×40×50 Å

pLDDT: mean 72.46, std 11.14, range [40.62, 87.31]